Protein AF-E9NHB2-F1 (afdb_monomer_lite)

Secondary structure (DSSP, 8-state):
----PPP----------------------------PPP----PPPPP-SHHHHTPPPPPPTTGGGGGGS-----SSSPPPPPSSTTTTT--HHHHHHHHHTT--S--HHHHHHHHHHHTT---------

Organism: Bubalus bubalis (NCBI:txid89462)

Radius of gyration: 27.75 Å; chains: 1; bounding box: 55×57×71 Å

InterPro domains:
  IPR014014 RNA helicase, DEAD-box type, Q motif [PS51195] (83-111)
  IPR027417 P-loop containing nucleoside triphosphate hydrolase [G3DSA:3.40.50.300] (46-129)
  IPR027417 P-loop containing nucleoside triphosphate hydrolase [SSF52540] (65-129)

Sequence (129 aa):
SGRGGYKGLNEEVITGSGKNSWKSEAEGGESGDTQGPKVTYIPPPPPEDEDSIFAHYQTGINFDKYDTILVEVSGHDPPPAILTFEEANLCQTLNNNIAKAGYTKLTPVQKYSIPIIQGGRDLMACAQT

Structure (mmCIF, N/CA/C/O backbone):
data_AF-E9NHB2-F1
#
_entry.id   AF-E9NHB2-F1
#
loop_
_atom_site.group_PDB
_atom_site.id
_atom_site.type_symbol
_atom_site.label_atom_id
_atom_site.label_alt_id
_atom_site.label_comp_id
_atom_site.label_asym_id
_atom_site.label_entity_id
_atom_site.label_seq_id
_atom_site.pdbx_PDB_ins_code
_atom_site.Cartn_x
_atom_site.Cartn_y
_atom_site.Cartn_z
_atom_site.occupancy
_atom_site.B_iso_or_equiv
_atom_site.auth_seq_id
_atom_site.auth_comp_id
_atom_site.auth_asym_id
_atom_site.auth_atom_id
_atom_site.pdbx_PDB_model_num
ATOM 1 N N . SER A 1 1 ? -1.521 -39.602 30.575 1.00 40.28 1 SER A N 1
ATOM 2 C CA . SER A 1 1 ? -1.333 -39.348 29.131 1.00 40.28 1 SER A CA 1
ATOM 3 C C . SER A 1 1 ? -1.167 -37.848 28.963 1.00 40.28 1 SER A C 1
ATOM 5 O O . SER A 1 1 ? -2.128 -37.149 29.215 1.00 40.28 1 SER A O 1
ATOM 7 N N . GLY A 1 2 ? 0.028 -37.258 28.909 1.00 38.84 2 GLY A N 1
ATOM 8 C CA . GLY A 1 2 ? 1.064 -37.308 27.862 1.00 38.84 2 GLY A CA 1
ATOM 9 C C . GLY A 1 2 ? 1.304 -35.840 27.448 1.00 38.84 2 GLY A C 1
ATOM 10 O O . GLY A 1 2 ? 0.367 -35.221 26.973 1.00 38.84 2 GLY A O 1
ATOM 11 N N . ARG A 1 3 ? 2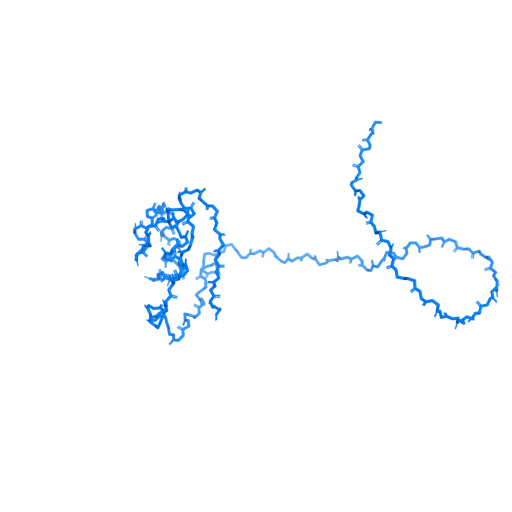.349 -35.171 27.972 1.00 42.66 3 ARG A N 1
ATOM 12 C CA . ARG A 1 3 ? 3.591 -34.737 27.271 1.00 42.66 3 ARG A CA 1
ATOM 13 C C . ARG A 1 3 ? 3.313 -33.948 25.972 1.00 42.66 3 ARG A C 1
ATOM 15 O O . ARG A 1 3 ? 2.627 -34.465 25.113 1.00 42.66 3 ARG A O 1
ATOM 22 N N . GLY A 1 4 ? 3.863 -32.767 25.711 1.00 39.41 4 GLY A N 1
ATOM 23 C CA . GLY A 1 4 ? 4.909 -32.004 26.380 1.00 39.41 4 GLY A CA 1
ATOM 24 C C . GLY A 1 4 ? 5.178 -30.703 25.610 1.00 39.41 4 GLY A C 1
ATOM 25 O O . GLY A 1 4 ? 4.895 -30.611 24.418 1.00 39.41 4 GLY A O 1
ATOM 26 N N . GLY A 1 5 ? 5.696 -29.703 26.325 1.00 49.59 5 GLY A N 1
ATOM 27 C CA . GLY A 1 5 ? 6.163 -28.438 25.769 1.00 49.59 5 GLY A CA 1
ATOM 28 C C . GLY A 1 5 ? 7.548 -28.563 25.133 1.00 49.59 5 GLY A C 1
ATOM 29 O O . GLY A 1 5 ? 8.382 -29.378 25.532 1.00 49.59 5 GLY A O 1
ATOM 30 N N . TYR A 1 6 ? 7.758 -27.733 24.125 1.00 46.56 6 TYR A N 1
ATOM 31 C CA . TYR A 1 6 ? 8.982 -27.558 23.354 1.00 46.56 6 TYR A CA 1
ATOM 32 C C . TYR A 1 6 ? 10.081 -26.927 24.228 1.00 46.56 6 TYR A C 1
ATOM 34 O O . TYR A 1 6 ? 9.908 -25.846 24.786 1.00 46.56 6 TYR A O 1
ATOM 42 N N . LYS A 1 7 ? 11.214 -27.634 24.345 1.00 48.97 7 LYS A N 1
ATOM 43 C CA . LYS A 1 7 ? 12.470 -27.168 24.949 1.00 48.97 7 LYS A CA 1
ATOM 44 C C . LYS A 1 7 ? 13.271 -26.370 23.917 1.00 48.97 7 LYS A C 1
ATOM 46 O O . LYS A 1 7 ? 13.674 -26.940 22.908 1.00 48.97 7 LYS A O 1
ATOM 51 N N . GLY A 1 8 ? 13.573 -25.110 24.218 1.00 39.69 8 GLY A N 1
ATOM 52 C CA . GLY A 1 8 ? 14.700 -24.388 23.629 1.00 39.69 8 GLY A CA 1
ATOM 53 C C . GLY A 1 8 ? 15.880 -24.458 24.591 1.00 39.69 8 GLY A C 1
ATOM 54 O O . GLY A 1 8 ? 15.865 -23.796 25.623 1.00 39.69 8 GLY A O 1
ATOM 55 N N . LEU A 1 9 ? 16.842 -25.327 24.283 1.00 40.50 9 LEU A N 1
ATOM 56 C CA . LEU A 1 9 ? 18.115 -25.459 24.983 1.00 40.50 9 LEU A CA 1
ATOM 57 C C . LEU A 1 9 ? 18.962 -24.201 24.759 1.00 40.50 9 LEU A C 1
ATOM 59 O O . LEU A 1 9 ? 19.286 -23.844 23.630 1.00 40.50 9 LEU A O 1
ATOM 63 N N . ASN A 1 10 ? 19.325 -23.563 25.860 1.00 43.34 10 ASN A N 1
ATOM 64 C CA . ASN A 1 10 ? 20.510 -22.736 25.997 1.00 43.34 10 ASN A CA 1
ATOM 65 C C . ASN A 1 10 ? 21.759 -23.619 25.825 1.00 43.34 10 ASN A C 1
ATOM 67 O O . ASN A 1 10 ? 22.128 -24.356 26.736 1.00 43.34 10 ASN A O 1
ATOM 71 N N . GLU A 1 11 ? 22.397 -23.565 24.657 1.00 39.38 11 GLU A N 1
ATOM 72 C CA . GLU A 1 11 ? 23.730 -24.138 24.459 1.00 39.38 11 GLU A CA 1
ATOM 73 C C . GLU A 1 11 ? 24.781 -23.090 24.856 1.00 39.38 11 GLU A C 1
ATOM 75 O O . GLU A 1 11 ? 24.907 -22.031 24.241 1.00 39.38 11 GLU A O 1
ATOM 80 N N . GLU A 1 12 ? 25.470 -23.362 25.963 1.00 40.56 12 GLU A N 1
ATOM 81 C CA . GLU A 1 12 ? 26.619 -22.608 26.461 1.00 40.56 12 GLU A CA 1
ATOM 82 C C . GLU A 1 12 ? 27.850 -22.866 25.589 1.00 40.56 12 GLU A C 1
ATOM 84 O O . GLU A 1 12 ? 28.105 -24.028 25.312 1.00 40.56 12 GLU A O 1
ATOM 89 N N . VAL A 1 13 ? 28.673 -21.847 25.296 1.00 33.44 13 VAL A N 1
ATOM 90 C CA . VAL A 1 13 ? 30.146 -21.904 25.459 1.00 33.44 13 VAL A CA 1
ATOM 91 C C . VAL A 1 13 ? 30.705 -20.471 25.496 1.00 33.44 13 VAL A C 1
ATOM 93 O O . VAL A 1 13 ? 30.882 -19.857 24.449 1.00 33.44 13 VAL A O 1
ATOM 96 N N . ILE A 1 14 ? 31.087 -19.958 26.672 1.00 33.88 14 ILE A N 1
ATOM 97 C CA . ILE A 1 14 ? 32.224 -19.022 26.782 1.00 33.88 14 ILE A CA 1
ATOM 98 C C . ILE A 1 14 ? 33.059 -19.428 27.998 1.00 33.88 14 ILE A C 1
ATOM 100 O O . ILE A 1 14 ? 32.690 -19.227 29.152 1.00 33.88 14 ILE A O 1
ATOM 104 N N . THR A 1 15 ? 34.208 -20.029 27.710 1.00 31.41 15 THR A N 1
ATOM 105 C CA . THR A 1 15 ? 35.280 -20.358 28.651 1.00 31.41 15 THR A CA 1
ATOM 106 C C . THR A 1 15 ? 36.067 -19.099 29.026 1.00 31.41 15 THR A C 1
ATOM 108 O O . THR A 1 15 ? 36.538 -18.405 28.126 1.00 31.41 15 THR A O 1
ATOM 111 N N . GLY A 1 16 ? 36.303 -18.830 30.316 1.00 30.53 16 GLY A N 1
ATOM 112 C CA . GLY A 1 16 ? 37.247 -17.772 30.705 1.00 30.53 16 GLY A CA 1
ATOM 113 C C . GLY A 1 16 ? 37.224 -17.320 32.167 1.00 30.53 16 GLY A C 1
ATOM 114 O O . GLY A 1 16 ? 36.719 -16.252 32.474 1.00 30.53 16 GLY A O 1
ATOM 115 N N . SER A 1 17 ? 37.805 -18.138 33.045 1.00 34.56 17 SER A N 1
ATOM 116 C CA . SER A 1 17 ? 38.506 -17.825 34.307 1.00 34.56 17 SER A CA 1
ATOM 117 C C . SER A 1 17 ? 38.433 -16.403 34.908 1.00 34.56 17 SER A C 1
ATOM 119 O O . SER A 1 17 ? 39.079 -15.480 34.421 1.00 34.56 17 SER A O 1
ATOM 121 N N . GLY A 1 18 ? 37.844 -16.284 36.105 1.00 32.00 18 GLY A N 1
ATOM 122 C CA . GLY A 1 18 ? 38.033 -15.141 37.011 1.00 32.00 18 GLY A CA 1
ATOM 123 C C . GLY A 1 18 ? 37.606 -15.473 38.445 1.00 32.00 18 GLY A C 1
ATOM 124 O O . GLY A 1 18 ? 36.424 -15.617 38.726 1.00 32.00 18 GLY A O 1
ATOM 125 N N . LYS A 1 19 ? 38.579 -15.652 39.347 1.00 40.22 19 LYS A N 1
ATOM 126 C CA . LYS A 1 19 ? 38.397 -15.974 40.775 1.00 40.22 19 LYS A CA 1
ATOM 127 C C . LYS A 1 19 ? 37.910 -14.763 41.583 1.00 40.22 19 LYS A C 1
ATOM 129 O O . LYS A 1 19 ? 38.444 -13.676 41.395 1.00 40.22 19 LYS A O 1
ATOM 134 N N . ASN A 1 20 ? 37.014 -15.002 42.547 1.00 30.81 20 ASN A N 1
ATOM 135 C CA . ASN A 1 20 ? 37.086 -14.631 43.980 1.00 30.81 20 ASN A CA 1
ATOM 136 C C . ASN A 1 20 ? 35.652 -14.612 44.543 1.00 30.81 20 ASN A C 1
ATOM 138 O O . ASN A 1 20 ? 34.795 -13.932 44.007 1.00 30.81 20 ASN A O 1
ATOM 142 N N . SER A 1 21 ? 35.281 -15.437 45.521 1.00 37.50 21 SER A N 1
ATOM 143 C CA . SER A 1 21 ? 35.701 -15.454 46.932 1.00 37.50 21 SER A CA 1
ATOM 144 C C . SER A 1 21 ? 34.455 -15.110 47.747 1.00 37.50 21 SER A C 1
ATOM 146 O O . SER A 1 21 ? 34.000 -13.976 47.693 1.00 37.50 21 SER A O 1
ATOM 148 N N . TRP A 1 22 ? 33.887 -16.109 48.424 1.00 28.44 22 TRP A N 1
ATOM 149 C CA . TRP A 1 22 ? 33.415 -16.123 49.821 1.00 28.44 22 TRP A CA 1
ATOM 150 C C . TRP A 1 22 ? 32.629 -17.425 50.018 1.00 28.44 22 TRP A C 1
ATOM 152 O O . TRP A 1 22 ? 31.819 -17.818 49.182 1.00 28.44 22 TRP A O 1
ATOM 162 N N . LYS A 1 23 ? 32.971 -18.160 51.075 1.00 34.25 23 LYS A N 1
ATOM 163 C CA . LYS A 1 23 ? 32.550 -19.541 51.323 1.00 34.25 23 LYS A CA 1
ATOM 164 C C . LYS A 1 23 ? 31.731 -19.597 52.617 1.00 34.25 23 LYS A C 1
ATOM 166 O O . LYS A 1 23 ? 32.213 -19.064 53.611 1.00 34.25 23 LYS A O 1
ATOM 171 N N . SER A 1 24 ? 30.636 -20.375 52.573 1.00 36.06 24 SER A N 1
ATOM 172 C CA . SER A 1 24 ? 29.981 -21.153 53.663 1.00 36.06 24 SER A CA 1
ATOM 173 C C . SER A 1 24 ? 29.375 -20.360 54.838 1.00 36.06 24 SER A C 1
ATOM 175 O O . SER A 1 24 ? 29.956 -19.381 55.273 1.00 36.06 24 SER A O 1
ATOM 177 N N . GLU A 1 25 ? 28.249 -20.698 55.470 1.00 32.44 25 GLU A N 1
ATOM 178 C CA . GLU A 1 25 ? 27.336 -21.858 55.514 1.00 32.44 25 GLU A CA 1
ATOM 179 C C . GLU A 1 25 ? 26.135 -21.429 56.395 1.00 32.44 25 GLU A C 1
ATOM 181 O O . GLU A 1 25 ? 26.361 -20.684 57.347 1.00 32.44 25 GLU A O 1
ATOM 186 N N . ALA A 1 26 ? 24.907 -21.894 56.120 1.00 33.84 26 ALA A N 1
ATOM 187 C CA . ALA A 1 26 ? 23.912 -22.354 57.114 1.00 33.84 26 ALA A CA 1
ATOM 188 C C . ALA A 1 26 ? 22.519 -22.515 56.476 1.00 33.84 26 ALA A C 1
ATOM 190 O O . ALA A 1 26 ? 22.044 -21.666 55.728 1.00 33.84 26 ALA A O 1
ATOM 191 N N . GLU A 1 27 ? 21.901 -23.649 56.779 1.00 38.12 27 GLU A N 1
ATOM 192 C CA . GLU A 1 27 ? 20.675 -24.193 56.206 1.00 38.12 27 GLU A CA 1
ATOM 193 C C . GLU A 1 27 ? 19.385 -23.510 56.693 1.00 38.12 27 GLU A C 1
ATOM 195 O O . GLU A 1 27 ? 19.301 -23.059 57.834 1.00 38.12 27 GLU A O 1
ATOM 200 N N . GLY A 1 28 ? 18.338 -23.586 55.860 1.00 35.69 28 GLY A N 1
ATOM 201 C CA . GLY A 1 28 ? 16.947 -23.644 56.321 1.00 35.69 28 GLY A CA 1
ATOM 202 C C . GLY A 1 28 ? 16.031 -22.522 55.829 1.00 35.69 28 GLY A C 1
ATOM 203 O O . GLY A 1 28 ? 16.142 -21.386 56.275 1.00 35.69 28 GLY A O 1
ATOM 204 N N . GLY A 1 29 ? 15.051 -22.877 54.990 1.00 34.69 29 GLY A N 1
ATOM 205 C CA . GLY A 1 29 ? 13.837 -22.077 54.796 1.00 34.69 29 GLY A CA 1
ATOM 206 C C . GLY A 1 29 ? 13.425 -21.898 53.340 1.00 34.69 29 GLY A C 1
ATOM 207 O O . GLY A 1 29 ? 13.910 -20.995 52.677 1.00 34.69 29 GLY A O 1
ATOM 208 N N . GLU A 1 30 ? 12.525 -22.778 52.896 1.00 39.16 30 GLU A N 1
ATOM 209 C CA . GLU A 1 30 ? 11.506 -22.596 51.851 1.00 39.16 30 GLU A CA 1
ATOM 210 C C . GLU A 1 30 ? 11.905 -21.840 50.573 1.00 39.16 30 GLU A C 1
ATOM 212 O O . GLU A 1 30 ? 12.078 -20.625 50.545 1.00 39.16 30 GLU A O 1
ATOM 217 N N . SER A 1 31 ? 11.940 -22.585 49.463 1.00 44.44 31 SER A N 1
ATOM 218 C CA . SER A 1 31 ? 11.989 -22.069 48.094 1.00 44.44 31 SER A CA 1
ATOM 219 C C . SER A 1 31 ? 10.782 -21.170 47.798 1.00 44.44 31 SER A C 1
ATOM 221 O O . SER A 1 31 ? 9.798 -21.592 47.193 1.00 44.44 31 SER A O 1
ATOM 223 N N . GLY A 1 32 ? 10.859 -19.915 48.229 1.00 46.34 32 GLY A N 1
ATOM 224 C CA . GLY A 1 32 ? 10.048 -18.832 47.708 1.00 46.34 32 GLY A CA 1
ATOM 225 C C . GLY A 1 32 ? 10.499 -18.572 46.282 1.00 46.34 32 GLY A C 1
ATOM 226 O O . GLY A 1 32 ? 11.485 -17.875 46.064 1.00 46.34 32 GLY A O 1
ATOM 227 N N . ASP A 1 33 ? 9.801 -19.188 45.331 1.00 54.16 33 ASP A N 1
ATOM 228 C CA . ASP A 1 33 ? 9.850 -18.860 43.910 1.00 54.16 33 ASP A CA 1
ATOM 229 C C . ASP A 1 33 ? 9.636 -17.340 43.800 1.00 54.16 33 ASP A C 1
ATOM 231 O O . ASP A 1 33 ? 8.513 -16.842 43.914 1.00 54.16 33 ASP A O 1
ATOM 235 N N . THR A 1 34 ? 10.722 -16.572 43.690 1.00 55.56 34 THR A N 1
ATOM 236 C CA . THR A 1 34 ? 10.696 -15.135 43.411 1.00 55.56 34 THR A CA 1
ATOM 237 C C . THR A 1 34 ? 10.251 -14.962 41.966 1.00 55.56 34 THR A C 1
ATOM 239 O O . THR A 1 34 ? 11.014 -14.575 41.083 1.00 55.56 34 THR A O 1
ATOM 242 N N . GLN A 1 35 ? 8.977 -15.264 41.714 1.00 63.38 35 GLN A N 1
ATOM 243 C CA . GLN A 1 35 ? 8.271 -14.777 40.547 1.00 63.38 35 GLN A CA 1
ATOM 244 C C . GLN A 1 35 ? 8.362 -13.260 40.606 1.00 63.38 35 GLN A C 1
ATOM 246 O O . GLN A 1 35 ? 7.779 -12.618 41.483 1.00 63.38 35 GLN A O 1
ATOM 251 N N . GLY A 1 36 ? 9.146 -12.699 39.683 1.00 67.06 36 GLY A N 1
ATOM 252 C CA . GLY A 1 36 ? 9.167 -11.267 39.427 1.00 67.06 36 GLY A CA 1
ATOM 253 C C . GLY A 1 36 ? 7.739 -10.722 39.292 1.00 67.06 36 GLY A C 1
ATOM 254 O O . GLY A 1 36 ? 6.801 -11.491 39.053 1.00 67.06 36 GLY A O 1
ATOM 255 N N . PRO A 1 37 ? 7.545 -9.407 39.484 1.00 77.56 37 PRO A N 1
ATOM 256 C CA . PRO A 1 37 ? 6.219 -8.805 39.544 1.00 77.56 37 PRO A CA 1
ATOM 257 C C . PRO A 1 37 ? 5.354 -9.288 38.378 1.00 77.56 37 PRO A C 1
ATOM 259 O O . PRO A 1 37 ? 5.752 -9.192 37.216 1.00 77.56 37 PRO A O 1
ATOM 262 N N . LYS A 1 38 ? 4.180 -9.846 38.704 1.00 78.50 38 LYS A N 1
ATOM 263 C CA . LYS A 1 38 ? 3.223 -10.307 37.697 1.00 78.50 38 LYS A CA 1
ATOM 264 C C . LYS A 1 38 ? 2.938 -9.145 36.751 1.00 78.50 38 LYS A C 1
ATOM 266 O O . LYS A 1 38 ? 2.639 -8.045 37.210 1.00 78.50 38 LYS A O 1
ATOM 271 N N . VAL A 1 39 ? 3.023 -9.388 35.446 1.00 81.94 39 VAL A N 1
ATOM 272 C CA . VAL A 1 39 ? 2.597 -8.413 34.438 1.00 81.94 39 VAL A CA 1
ATOM 273 C C . VAL A 1 39 ? 1.093 -8.196 34.629 1.00 81.94 39 VAL A C 1
ATOM 275 O O . VAL A 1 39 ? 0.293 -9.064 34.297 1.00 81.94 39 VAL A O 1
ATOM 278 N N . THR A 1 40 ? 0.714 -7.073 35.242 1.00 88.50 40 THR A N 1
ATOM 279 C CA . THR A 1 40 ? -0.683 -6.728 35.571 1.00 88.50 40 THR A CA 1
ATOM 280 C C . THR A 1 40 ? -1.333 -5.806 34.547 1.00 88.50 40 THR A C 1
ATOM 282 O O . THR A 1 40 ? -2.512 -5.485 34.675 1.00 88.50 40 THR A O 1
ATOM 285 N N . TYR A 1 41 ? -0.581 -5.352 33.544 1.00 91.38 41 TYR A N 1
ATOM 286 C CA . TYR A 1 41 ? -1.102 -4.419 32.560 1.00 91.38 41 TYR A CA 1
ATOM 287 C C . TYR A 1 41 ? -2.063 -5.116 31.592 1.00 91.38 41 TYR A C 1
ATOM 289 O O . TYR A 1 41 ? -1.671 -6.022 30.858 1.00 91.38 41 TYR A O 1
ATOM 297 N N . ILE A 1 42 ? -3.308 -4.642 31.579 1.00 91.75 42 ILE A N 1
ATOM 298 C CA . ILE A 1 42 ? -4.306 -4.947 30.557 1.00 91.75 42 ILE A CA 1
ATOM 299 C C . ILE A 1 42 ? -4.547 -3.635 29.800 1.00 91.75 42 ILE A C 1
ATOM 301 O O . ILE A 1 42 ? -5.024 -2.679 30.419 1.00 91.75 42 ILE A O 1
ATOM 305 N N . PRO A 1 43 ? -4.192 -3.540 28.507 1.00 93.06 43 PRO A N 1
ATOM 306 C CA . PRO A 1 43 ? -4.445 -2.333 27.734 1.00 93.06 43 PRO A CA 1
ATOM 307 C C . PRO A 1 43 ? -5.951 -2.071 27.607 1.00 93.06 43 PRO A C 1
ATOM 309 O O . PRO A 1 43 ? -6.739 -3.022 27.584 1.00 93.06 43 PRO A O 1
ATOM 312 N N . PRO A 1 44 ? -6.363 -0.796 27.506 1.00 93.00 44 PRO A N 1
ATOM 313 C CA . PRO A 1 44 ? -7.748 -0.473 27.207 1.00 93.00 44 PRO A CA 1
ATOM 314 C C . PRO A 1 44 ? -8.143 -1.054 25.840 1.00 93.00 44 PRO A C 1
ATOM 316 O O . PRO A 1 44 ? -7.284 -1.189 24.959 1.00 93.00 44 PRO A O 1
ATOM 319 N N . PRO A 1 45 ? -9.427 -1.395 25.643 1.00 93.56 45 PRO A N 1
ATOM 320 C CA . PRO A 1 45 ? -9.913 -1.788 24.331 1.00 93.56 45 PRO A CA 1
ATOM 321 C C . PRO A 1 45 ? -9.707 -0.639 23.328 1.00 93.56 45 PRO A C 1
ATOM 323 O O . PRO A 1 45 ? -9.769 0.532 23.718 1.00 93.56 45 PRO A O 1
ATOM 326 N N . PRO A 1 46 ? -9.443 -0.952 22.048 1.00 91.81 46 PRO A N 1
ATOM 327 C CA . PRO A 1 46 ? -9.362 0.068 21.014 1.00 91.81 46 PRO A CA 1
ATOM 328 C C . PRO A 1 46 ? -10.719 0.778 20.844 1.00 91.81 46 PRO A C 1
ATOM 330 O O . PRO A 1 46 ? -11.754 0.190 21.166 1.00 91.81 46 PRO A O 1
ATOM 333 N N . PRO A 1 47 ? -10.733 2.020 20.332 1.00 92.62 47 PRO A N 1
ATOM 334 C CA . PRO A 1 47 ? -11.971 2.715 19.987 1.00 92.62 47 PRO A CA 1
ATOM 335 C C . PRO A 1 47 ? -12.794 1.936 18.952 1.00 92.62 47 PRO A C 1
ATOM 337 O O . PRO A 1 47 ? -12.232 1.281 18.074 1.00 92.62 47 PRO A O 1
ATOM 340 N N . GLU A 1 48 ? -14.120 2.040 19.040 1.00 93.12 48 GLU A N 1
ATOM 341 C CA . GLU A 1 48 ? -15.058 1.415 18.092 1.00 93.12 48 GLU A CA 1
ATOM 342 C C . GLU A 1 48 ? -15.725 2.438 17.156 1.00 93.12 48 GLU A C 1
ATOM 344 O O . GLU A 1 48 ? -16.359 2.053 16.173 1.00 93.12 48 GLU A O 1
ATOM 349 N N . ASP A 1 49 ? -15.603 3.737 17.444 1.00 94.06 49 ASP A N 1
ATOM 350 C CA . ASP A 1 49 ? -16.197 4.800 16.640 1.00 94.06 49 ASP A CA 1
ATOM 351 C C . ASP A 1 49 ? -15.380 5.095 15.372 1.00 94.06 49 ASP A C 1
ATOM 353 O O . ASP A 1 49 ? -14.149 5.147 15.382 1.00 94.06 49 ASP A O 1
ATOM 357 N N . GLU A 1 50 ? -16.088 5.295 14.258 1.00 91.06 50 GLU A N 1
ATOM 358 C CA . GLU A 1 50 ? -15.480 5.461 12.934 1.00 91.06 50 GLU A CA 1
ATOM 359 C C . GLU A 1 50 ? -14.555 6.687 12.868 1.00 91.06 50 GLU A C 1
ATOM 361 O O . GLU A 1 50 ? -13.480 6.611 12.273 1.00 91.06 50 GLU A O 1
ATOM 366 N N . ASP A 1 51 ? -14.931 7.787 13.524 1.00 89.56 51 ASP A N 1
ATOM 367 C CA . ASP A 1 51 ? -14.154 9.029 13.530 1.00 89.56 51 ASP A CA 1
ATOM 368 C C . ASP A 1 51 ? -12.784 8.843 14.195 1.00 89.56 51 ASP A C 1
ATOM 370 O O . ASP A 1 51 ? -11.779 9.347 13.688 1.00 89.56 51 ASP A O 1
ATOM 374 N N . SER A 1 52 ? -12.714 8.079 15.290 1.00 90.44 52 SER A N 1
ATOM 375 C CA . SER A 1 52 ? -11.442 7.732 15.933 1.00 90.44 52 SER A CA 1
ATOM 376 C C . SER A 1 52 ? -10.632 6.728 15.116 1.00 90.44 52 SER A C 1
ATOM 378 O O . SER A 1 52 ? -9.405 6.827 15.079 1.00 90.44 52 SER A O 1
ATOM 380 N N . ILE A 1 53 ? -11.289 5.777 14.441 1.00 91.56 53 ILE A N 1
ATOM 381 C CA . ILE A 1 53 ? -10.618 4.770 13.600 1.00 91.56 53 ILE A CA 1
ATOM 382 C C . ILE A 1 53 ? -9.967 5.416 12.365 1.00 91.56 53 ILE A C 1
ATOM 384 O O . ILE A 1 53 ? -8.848 5.051 12.002 1.00 91.56 53 ILE A O 1
ATOM 388 N N . PHE A 1 54 ? -10.644 6.379 11.730 1.00 91.12 54 PHE A N 1
ATOM 389 C CA . PHE A 1 54 ? -10.166 7.092 10.536 1.00 91.12 54 PHE A CA 1
ATOM 390 C C . PHE A 1 54 ? -9.611 8.493 10.838 1.00 91.12 54 PHE A C 1
ATOM 392 O O . PHE A 1 54 ? -9.461 9.317 9.925 1.00 91.12 54 PHE A O 1
ATOM 399 N N . ALA A 1 55 ? -9.282 8.771 12.104 1.00 86.06 55 ALA A N 1
ATOM 400 C CA . ALA A 1 55 ? -8.667 10.024 12.515 1.00 86.06 55 ALA A CA 1
ATOM 401 C C . ALA A 1 55 ? -7.437 10.316 11.637 1.00 86.06 55 ALA A C 1
ATOM 403 O O . ALA A 1 55 ? -6.480 9.542 11.579 1.00 86.06 55 ALA A O 1
ATOM 404 N N . HIS A 1 56 ? -7.487 11.428 10.900 1.00 69.50 56 HIS A N 1
ATOM 405 C CA . HIS A 1 56 ? -6.484 11.748 9.891 1.00 69.50 56 HIS A CA 1
ATOM 406 C C . HIS A 1 56 ? -5.144 12.113 10.531 1.00 69.50 56 HIS A C 1
ATOM 408 O O . HIS A 1 56 ? -5.023 13.100 11.259 1.00 69.50 56 HIS A O 1
ATOM 414 N N . TYR A 1 57 ? -4.106 11.367 10.169 1.00 66.69 57 TYR A N 1
ATOM 415 C CA . TYR A 1 57 ? -2.726 11.768 10.406 1.00 66.69 57 TYR A CA 1
ATOM 416 C C . TYR A 1 57 ? -2.272 12.687 9.270 1.00 66.69 57 TYR A C 1
ATOM 418 O O . TYR A 1 57 ? -2.556 12.427 8.101 1.00 66.69 57 TYR A O 1
ATOM 426 N N . GLN A 1 58 ? -1.586 13.784 9.607 1.00 62.94 58 GLN A N 1
ATOM 427 C CA . GLN A 1 58 ? -1.115 14.749 8.613 1.00 62.94 58 GLN A CA 1
ATOM 428 C C . GLN A 1 58 ? -0.258 14.054 7.551 1.00 62.94 58 GLN A C 1
ATOM 430 O O . GLN A 1 58 ? 0.776 13.458 7.855 1.00 62.94 58 GLN A O 1
ATOM 435 N N . THR A 1 59 ? -0.666 14.171 6.289 1.00 64.44 59 THR A N 1
ATOM 436 C CA . THR A 1 59 ? 0.164 13.779 5.152 1.00 64.44 59 THR A CA 1
ATOM 437 C C . THR A 1 59 ? 1.437 14.626 5.156 1.00 64.44 59 THR A C 1
ATOM 439 O O . THR A 1 59 ? 1.365 15.855 5.203 1.00 64.44 59 THR A O 1
ATOM 442 N N . GLY A 1 60 ? 2.603 13.978 5.118 1.00 62.97 60 GLY A N 1
ATOM 443 C CA . GLY A 1 60 ? 3.905 14.640 5.080 1.00 62.97 60 GLY A CA 1
ATOM 444 C C . GLY A 1 60 ? 4.048 15.673 3.951 1.00 62.97 60 GLY A C 1
ATOM 445 O O . GLY A 1 60 ? 3.402 15.612 2.910 1.00 62.97 60 GLY A O 1
ATOM 446 N N . ILE A 1 61 ? 4.955 16.624 4.159 1.00 61.44 61 ILE A N 1
ATOM 447 C CA . ILE A 1 61 ? 5.101 17.893 3.421 1.00 61.44 61 ILE A CA 1
ATOM 448 C C . ILE A 1 61 ? 5.587 17.749 1.954 1.00 61.44 61 ILE A C 1
ATOM 450 O O . ILE A 1 61 ? 5.949 18.752 1.341 1.00 61.44 61 ILE A O 1
ATOM 454 N N . ASN A 1 62 ? 5.688 16.534 1.387 1.00 65.81 62 ASN A N 1
ATOM 455 C CA . ASN A 1 62 ? 6.268 16.321 0.046 1.00 65.81 62 ASN A CA 1
ATOM 456 C C . ASN A 1 62 ? 5.881 15.006 -0.671 1.00 65.81 62 ASN A C 1
ATOM 458 O O . ASN A 1 62 ? 6.738 14.332 -1.242 1.00 65.81 62 ASN A O 1
ATOM 462 N N . PHE A 1 63 ? 4.596 14.649 -0.712 1.00 69.81 63 PHE A N 1
ATOM 463 C CA . PHE A 1 63 ? 4.143 13.458 -1.454 1.00 69.81 63 PHE A CA 1
ATOM 464 C C . PHE A 1 63 ? 4.450 13.497 -2.962 1.00 69.81 63 PHE A C 1
ATOM 466 O O . PHE A 1 63 ? 4.703 12.457 -3.568 1.00 69.81 63 PHE A O 1
ATOM 473 N N . ASP A 1 64 ? 4.491 14.680 -3.575 1.00 69.56 64 ASP A N 1
ATOM 474 C CA . ASP A 1 64 ? 4.775 14.812 -5.010 1.00 69.56 64 ASP A CA 1
ATOM 475 C C . ASP A 1 64 ? 6.227 14.495 -5.369 1.00 69.56 64 ASP A C 1
ATOM 477 O O . ASP A 1 64 ? 6.516 14.060 -6.482 1.00 69.56 64 ASP A O 1
ATOM 481 N N . LYS A 1 65 ? 7.151 14.622 -4.411 1.00 69.88 65 LYS A N 1
ATOM 482 C CA . LYS A 1 65 ? 8.555 14.260 -4.640 1.00 69.88 65 LYS A CA 1
ATOM 483 C C . LYS A 1 65 ? 8.757 12.755 -4.751 1.00 69.88 65 LYS A C 1
ATOM 485 O O . LYS A 1 65 ? 9.756 12.333 -5.331 1.00 69.88 65 LYS A O 1
ATOM 490 N N . TYR A 1 66 ? 7.817 11.944 -4.265 1.00 69.94 66 TYR A N 1
ATOM 491 C CA . TYR A 1 66 ? 7.934 10.493 -4.347 1.00 69.94 66 TYR A CA 1
ATOM 492 C C . TYR A 1 66 ? 7.874 9.965 -5.784 1.00 69.94 66 TYR A C 1
ATOM 494 O O . TYR A 1 66 ? 8.462 8.924 -6.058 1.00 69.94 66 TYR A O 1
ATOM 502 N N . ASP A 1 67 ? 7.266 10.698 -6.723 1.00 70.44 67 ASP A N 1
ATOM 503 C CA . ASP A 1 67 ? 7.244 10.293 -8.136 1.00 70.44 67 ASP A CA 1
ATOM 504 C C . ASP A 1 67 ? 8.625 10.363 -8.810 1.00 70.44 67 ASP A C 1
ATOM 506 O O . ASP A 1 67 ? 8.828 9.753 -9.855 1.00 70.44 67 ASP A O 1
ATOM 510 N N . THR A 1 68 ? 9.583 11.083 -8.214 1.00 72.62 68 THR A N 1
ATOM 511 C CA . THR A 1 68 ? 10.966 11.173 -8.719 1.00 72.62 68 THR A CA 1
ATOM 512 C C . THR A 1 68 ? 11.898 10.098 -8.165 1.00 72.62 68 THR A C 1
ATOM 514 O O . THR A 1 68 ? 13.055 10.017 -8.578 1.00 72.62 68 THR A O 1
ATOM 517 N N . ILE A 1 69 ? 11.421 9.270 -7.231 1.00 78.94 69 ILE A N 1
ATOM 518 C CA . ILE A 1 69 ? 12.229 8.210 -6.632 1.00 78.94 69 ILE A CA 1
ATOM 519 C C . ILE A 1 69 ? 12.333 7.053 -7.623 1.00 78.94 69 ILE A C 1
ATOM 521 O O . ILE A 1 69 ? 11.326 6.499 -8.062 1.00 78.94 69 ILE A O 1
ATOM 525 N N . LEU A 1 70 ? 13.567 6.670 -7.953 1.00 82.44 70 LEU A N 1
ATOM 526 C CA . LEU A 1 70 ? 13.832 5.486 -8.760 1.00 82.44 70 LEU A CA 1
ATOM 527 C C . LEU A 1 70 ? 13.478 4.229 -7.961 1.00 82.44 70 LEU A C 1
ATOM 529 O O . LEU A 1 70 ? 13.925 4.063 -6.827 1.00 82.44 70 LEU A O 1
ATOM 533 N N . VAL A 1 71 ? 12.695 3.342 -8.573 1.00 88.94 71 VAL A N 1
ATOM 534 C CA . VAL A 1 71 ? 12.338 2.040 -8.004 1.00 88.94 71 VAL A CA 1
ATOM 535 C C . VAL A 1 71 ? 13.018 0.945 -8.811 1.00 88.94 71 VAL A C 1
ATOM 537 O O . VAL A 1 71 ? 12.885 0.890 -10.033 1.00 88.94 71 VAL A O 1
ATOM 540 N N . GLU A 1 72 ? 13.733 0.066 -8.118 1.00 91.56 72 GLU A N 1
ATOM 541 C CA . GLU A 1 72 ? 14.313 -1.144 -8.6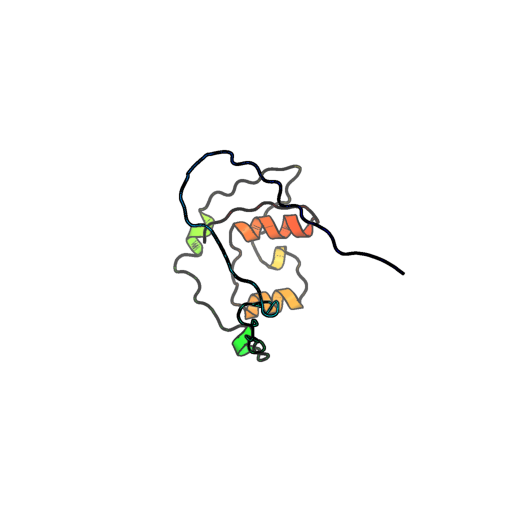88 1.00 91.56 72 GLU A CA 1
ATOM 542 C C . GLU A 1 72 ? 13.445 -2.346 -8.312 1.00 91.56 72 GLU A C 1
ATOM 544 O O . GLU A 1 72 ? 13.068 -2.514 -7.151 1.00 91.56 72 GLU A O 1
ATOM 549 N N . VAL A 1 73 ? 13.135 -3.191 -9.294 1.00 91.94 73 VAL A N 1
ATOM 550 C CA . VAL A 1 73 ? 12.394 -4.436 -9.083 1.00 91.94 73 VAL A CA 1
ATOM 551 C C . VAL A 1 73 ? 13.199 -5.578 -9.673 1.00 91.94 73 VAL A C 1
ATOM 553 O O . VAL A 1 73 ? 13.527 -5.571 -10.857 1.00 91.94 73 VAL A O 1
ATOM 556 N N . SER A 1 74 ? 13.495 -6.571 -8.841 1.00 93.06 74 SER A N 1
ATOM 557 C CA . SER A 1 74 ? 14.165 -7.805 -9.240 1.00 93.06 74 SER A CA 1
ATOM 558 C C . SER A 1 74 ? 13.266 -9.017 -8.975 1.00 93.06 74 SER A C 1
ATOM 560 O O . SER A 1 74 ? 12.315 -8.956 -8.193 1.00 93.06 74 SER A O 1
ATOM 562 N N . GLY A 1 75 ? 13.544 -10.125 -9.664 1.00 92.44 75 GLY A N 1
ATOM 563 C CA . GLY A 1 75 ? 12.767 -11.363 -9.581 1.00 92.44 75 GLY A CA 1
ATOM 564 C C . GLY A 1 75 ? 12.302 -11.862 -10.948 1.00 92.44 75 GLY A C 1
ATOM 565 O O . GLY A 1 75 ? 12.532 -11.224 -11.974 1.00 92.44 75 GLY A O 1
ATOM 566 N N . HIS A 1 76 ? 11.669 -13.034 -10.962 1.00 91.75 76 HIS A N 1
ATOM 567 C CA . HIS A 1 76 ? 11.106 -13.605 -12.182 1.00 91.75 76 HIS A CA 1
ATOM 568 C C . HIS A 1 76 ? 9.749 -12.968 -12.489 1.00 91.75 76 HIS A C 1
ATOM 570 O O . HIS A 1 76 ? 8.879 -12.961 -11.619 1.00 91.75 76 HIS A O 1
ATOM 576 N N . ASP A 1 77 ? 9.611 -12.447 -13.710 1.00 91.81 77 ASP A N 1
ATOM 577 C CA . ASP A 1 77 ? 8.374 -11.899 -14.283 1.00 91.81 77 ASP A CA 1
ATOM 578 C C . ASP A 1 77 ? 7.563 -11.013 -13.309 1.00 91.81 77 ASP A C 1
ATOM 580 O O . ASP A 1 77 ? 6.467 -11.379 -12.870 1.00 91.81 77 ASP A O 1
ATOM 584 N N . PRO A 1 78 ? 8.116 -9.865 -12.864 1.00 91.31 78 PRO A N 1
ATOM 585 C CA . PRO A 1 78 ? 7.390 -8.981 -11.969 1.00 91.31 78 PRO A CA 1
ATOM 586 C C . PRO A 1 78 ? 6.188 -8.330 -12.675 1.00 91.31 78 PRO A C 1
ATOM 588 O O . PRO A 1 78 ? 6.367 -7.744 -13.744 1.00 91.31 78 PRO A O 1
ATOM 591 N N . PRO A 1 79 ? 4.982 -8.361 -12.067 1.00 93.94 79 PRO A N 1
ATOM 592 C CA . PRO A 1 79 ? 3.840 -7.602 -12.554 1.00 93.94 79 PRO A CA 1
ATOM 593 C C . PRO A 1 79 ? 4.165 -6.112 -12.729 1.00 93.94 79 PRO A C 1
ATOM 595 O O . PRO A 1 79 ? 4.964 -5.564 -11.959 1.00 93.94 79 PRO A O 1
ATOM 598 N N . PRO A 1 80 ? 3.533 -5.435 -13.704 1.00 94.06 80 PRO A N 1
ATOM 599 C CA . PRO A 1 80 ? 3.701 -4.000 -13.883 1.00 94.06 80 PRO A CA 1
ATOM 600 C C . PRO A 1 80 ? 3.163 -3.229 -12.672 1.00 94.06 80 PRO A C 1
ATOM 602 O O . PRO A 1 80 ? 2.215 -3.655 -12.013 1.00 94.06 80 PRO A O 1
ATOM 605 N N . ALA A 1 81 ? 3.769 -2.075 -12.395 1.00 94.44 81 ALA A N 1
ATOM 606 C CA . ALA A 1 81 ? 3.285 -1.168 -11.363 1.00 94.44 81 ALA A CA 1
ATOM 607 C C . ALA A 1 81 ? 1.931 -0.565 -11.741 1.00 94.44 81 ALA A C 1
ATOM 609 O O . ALA A 1 81 ? 1.696 -0.243 -12.906 1.00 94.44 81 ALA A O 1
ATOM 610 N N . ILE A 1 82 ? 1.099 -0.339 -10.729 1.00 95.31 82 ILE A N 1
ATOM 611 C CA . ILE A 1 82 ? -0.146 0.421 -10.855 1.00 95.31 82 ILE A CA 1
ATOM 612 C C . ILE A 1 82 ? 0.085 1.901 -10.540 1.00 95.31 82 ILE A C 1
ATOM 614 O O . ILE A 1 82 ? 0.978 2.261 -9.764 1.00 95.31 82 ILE A O 1
ATOM 618 N N . LEU A 1 83 ? -0.730 2.770 -11.125 1.00 91.50 83 LEU A N 1
ATOM 619 C CA . LEU A 1 83 ? -0.645 4.222 -10.962 1.00 91.50 83 LEU A CA 1
ATOM 620 C C . LEU A 1 83 ? -1.776 4.786 -10.100 1.00 91.50 83 LEU A C 1
ATOM 622 O O . LEU A 1 83 ? -1.562 5.792 -9.416 1.00 91.50 83 LEU A O 1
ATOM 626 N N . THR A 1 84 ? -2.940 4.132 -10.082 1.00 92.75 84 THR A N 1
ATOM 627 C CA . THR A 1 84 ? -4.104 4.539 -9.278 1.00 92.75 84 THR A CA 1
ATOM 628 C C . THR A 1 84 ? -4.633 3.393 -8.419 1.00 92.75 84 THR A C 1
ATOM 630 O O . THR A 1 84 ? -4.371 2.219 -8.675 1.00 92.75 84 THR A O 1
ATOM 633 N N . PHE A 1 85 ? -5.398 3.725 -7.375 1.00 93.25 85 PHE A N 1
ATOM 634 C CA . PHE A 1 85 ? -6.078 2.712 -6.562 1.00 93.25 85 PHE A CA 1
ATOM 635 C C . PHE A 1 85 ? -7.161 1.955 -7.348 1.00 93.25 85 PHE A C 1
ATOM 637 O O . PHE A 1 85 ? -7.470 0.822 -6.992 1.00 93.25 85 PHE A O 1
ATOM 644 N N . GLU A 1 86 ? -7.715 2.528 -8.424 1.00 92.25 86 GLU A N 1
ATOM 645 C CA . GLU A 1 86 ? -8.709 1.829 -9.252 1.00 92.25 86 GLU A CA 1
ATOM 646 C C . GLU A 1 86 ? -8.082 0.667 -10.028 1.00 92.25 86 GLU A C 1
ATOM 648 O O . GLU A 1 86 ? -8.685 -0.400 -10.137 1.00 92.25 86 GLU A O 1
ATOM 653 N N . GLU A 1 87 ? -6.845 0.837 -10.504 1.00 93.75 87 GLU A N 1
ATOM 654 C CA . GLU A 1 87 ? -6.091 -0.213 -11.202 1.00 93.75 87 GLU A CA 1
ATOM 655 C C . GLU A 1 87 ? -5.791 -1.421 -10.303 1.00 93.75 87 GLU A C 1
ATOM 657 O O . GLU A 1 87 ? -5.629 -2.534 -10.800 1.00 93.75 87 GLU A O 1
ATOM 662 N N . ALA A 1 88 ? -5.778 -1.232 -8.978 1.00 92.88 88 ALA A N 1
ATOM 663 C CA . ALA A 1 88 ? -5.620 -2.324 -8.025 1.00 92.88 88 ALA A CA 1
ATOM 664 C C . ALA A 1 88 ? -6.822 -3.284 -8.004 1.00 92.88 88 ALA A C 1
ATOM 666 O O . ALA A 1 88 ? -6.721 -4.351 -7.408 1.00 92.88 88 ALA A O 1
ATOM 667 N N . ASN A 1 89 ? -7.972 -2.929 -8.595 1.00 93.25 89 ASN A N 1
ATOM 668 C CA . ASN A 1 89 ? -9.169 -3.779 -8.648 1.00 93.25 89 ASN A CA 1
ATOM 669 C C . ASN A 1 89 ? -9.552 -4.390 -7.278 1.00 93.25 89 ASN A C 1
ATOM 671 O O . ASN A 1 89 ? -9.892 -5.570 -7.154 1.00 93.25 89 ASN A O 1
ATOM 675 N N . LEU A 1 90 ? -9.428 -3.587 -6.218 1.00 94.50 90 LEU A N 1
ATOM 676 C CA . LEU A 1 90 ? -9.765 -3.987 -4.855 1.00 94.50 90 LEU A CA 1
ATOM 677 C C . LEU A 1 90 ? -11.287 -4.009 -4.673 1.00 94.50 90 LEU A C 1
ATOM 679 O O . LEU A 1 90 ? -12.032 -3.344 -5.394 1.00 94.50 90 LEU A O 1
ATOM 683 N N . CYS A 1 91 ? -11.769 -4.761 -3.682 1.00 95.88 91 CYS A N 1
ATOM 684 C CA . CYS A 1 91 ? -13.199 -4.807 -3.399 1.00 95.88 91 CYS A CA 1
ATOM 685 C C . CYS A 1 91 ? -13.726 -3.439 -2.932 1.00 95.88 91 CYS A C 1
ATOM 687 O O . CYS A 1 91 ? -13.002 -2.638 -2.336 1.00 95.88 91 CYS A O 1
ATOM 689 N N . GLN A 1 92 ? -15.022 -3.191 -3.152 1.00 96.12 92 GLN A N 1
ATOM 690 C CA . GLN A 1 92 ? -15.643 -1.894 -2.863 1.00 96.12 92 GLN A CA 1
ATOM 691 C C . GLN A 1 92 ? -15.439 -1.438 -1.412 1.00 96.12 92 GLN A C 1
ATOM 693 O O . GLN A 1 92 ? -15.173 -0.265 -1.167 1.00 96.12 92 GLN A O 1
ATOM 698 N N . THR A 1 93 ? -15.523 -2.359 -0.450 1.00 97.00 93 THR A N 1
ATOM 699 C CA . THR A 1 93 ? -15.296 -2.054 0.969 1.00 97.00 93 THR A CA 1
ATOM 700 C C . THR A 1 93 ? -13.897 -1.494 1.210 1.00 97.00 93 THR A C 1
ATOM 702 O O . THR A 1 93 ? -13.742 -0.527 1.951 1.00 97.00 93 THR A O 1
ATOM 705 N N . LEU A 1 94 ? -12.878 -2.063 0.562 1.00 95.62 94 LEU A N 1
ATOM 706 C CA . LEU A 1 94 ? -11.502 -1.616 0.735 1.00 95.62 94 LEU A CA 1
ATOM 707 C C . LEU A 1 94 ? -11.275 -0.256 0.066 1.00 95.62 94 LEU A C 1
ATOM 709 O O . LEU A 1 94 ? -10.678 0.621 0.682 1.00 95.62 94 LEU A O 1
ATOM 713 N N . ASN A 1 95 ? -11.835 -0.041 -1.128 1.00 94.94 95 ASN A N 1
ATOM 714 C CA . ASN A 1 95 ? -11.789 1.262 -1.803 1.00 94.94 95 ASN A CA 1
ATOM 715 C C . ASN A 1 95 ? -12.449 2.365 -0.963 1.00 94.94 95 ASN A C 1
ATOM 717 O O . ASN A 1 95 ? -11.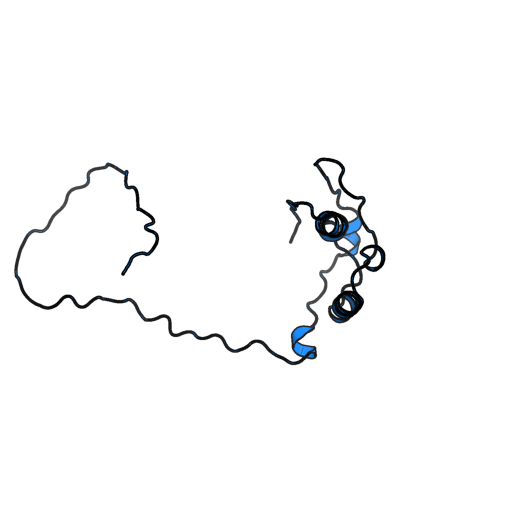895 3.455 -0.823 1.00 94.94 95 ASN A O 1
ATOM 721 N N . ASN A 1 96 ? -13.592 2.069 -0.338 1.00 94.81 96 ASN A N 1
ATOM 722 C CA . ASN A 1 96 ? -14.258 3.006 0.565 1.00 94.81 96 ASN A CA 1
ATOM 723 C C . ASN A 1 96 ? -13.370 3.348 1.772 1.00 94.81 96 ASN A C 1
ATOM 725 O O . ASN A 1 96 ? -13.287 4.509 2.159 1.00 94.81 96 ASN A O 1
ATOM 729 N N . ASN A 1 97 ? -12.679 2.360 2.345 1.00 94.81 97 ASN A N 1
ATOM 730 C CA . ASN A 1 97 ? -11.794 2.577 3.490 1.00 94.81 97 ASN A CA 1
ATOM 731 C C . ASN A 1 97 ? -10.528 3.363 3.117 1.00 94.81 97 ASN A C 1
ATOM 733 O O . ASN A 1 97 ? -10.097 4.203 3.898 1.00 94.81 97 ASN A O 1
ATOM 737 N N . ILE A 1 98 ? -9.961 3.141 1.926 1.00 93.31 98 ILE A N 1
ATOM 738 C CA . ILE A 1 98 ? -8.836 3.932 1.392 1.00 93.31 98 ILE A CA 1
ATOM 739 C C . ILE A 1 98 ? -9.234 5.411 1.299 1.00 93.31 98 ILE A C 1
ATOM 741 O O . ILE A 1 98 ? -8.495 6.280 1.762 1.00 93.31 98 ILE A O 1
ATOM 745 N N . ALA A 1 99 ? -10.432 5.689 0.774 1.00 91.56 99 ALA A N 1
ATOM 746 C CA . ALA A 1 99 ? -10.961 7.047 0.689 1.00 91.56 99 ALA A CA 1
ATOM 747 C C . ALA A 1 99 ? -11.222 7.661 2.076 1.00 91.56 99 ALA A C 1
ATOM 749 O O . ALA A 1 99 ? -10.817 8.796 2.323 1.00 91.56 99 ALA A O 1
ATOM 750 N N . LYS A 1 100 ? -11.838 6.910 3.002 1.00 92.00 100 LYS A N 1
ATOM 751 C CA . LYS A 1 100 ? -12.065 7.353 4.392 1.00 92.00 100 LYS A CA 1
ATOM 752 C C . LYS A 1 100 ? -10.763 7.639 5.142 1.00 92.00 100 LYS A C 1
ATOM 754 O O . LYS A 1 100 ? -10.721 8.559 5.947 1.00 92.00 100 LYS A O 1
ATOM 759 N N . ALA A 1 101 ? -9.698 6.894 4.848 1.00 90.75 101 ALA A N 1
ATOM 760 C CA . ALA A 1 101 ? -8.366 7.116 5.409 1.00 90.75 101 ALA A CA 1
ATOM 761 C C . ALA A 1 101 ? -7.627 8.324 4.796 1.00 90.75 101 ALA A C 1
ATOM 763 O O . ALA A 1 101 ? -6.522 8.643 5.233 1.00 90.75 101 ALA A O 1
ATOM 764 N N . GLY A 1 102 ? -8.201 8.986 3.784 1.00 89.06 102 GLY A N 1
ATOM 765 C CA . GLY A 1 102 ? -7.604 10.157 3.140 1.00 89.06 102 GLY A CA 1
ATOM 766 C C . GLY A 1 102 ? -6.505 9.833 2.128 1.00 89.06 102 GLY A C 1
ATOM 767 O O . GLY A 1 102 ? -5.752 10.724 1.728 1.00 89.06 102 GLY A O 1
ATOM 768 N N . TYR A 1 103 ? -6.381 8.575 1.695 1.00 89.12 103 TYR A N 1
ATOM 769 C CA . TYR A 1 103 ? -5.367 8.180 0.722 1.00 89.12 103 TYR A CA 1
ATOM 770 C C . TYR A 1 103 ? -5.823 8.501 -0.698 1.00 89.12 103 TYR A C 1
ATOM 772 O O . TYR A 1 103 ? -6.706 7.858 -1.258 1.00 89.12 103 TYR A O 1
ATOM 780 N N . THR A 1 104 ? -5.176 9.494 -1.298 1.00 88.12 104 THR A N 1
ATOM 781 C CA . THR A 1 104 ? -5.481 9.961 -2.657 1.00 88.12 104 THR A CA 1
ATOM 782 C C . THR A 1 104 ? -4.479 9.471 -3.697 1.00 88.12 104 THR A C 1
ATOM 784 O O . THR A 1 104 ? -4.790 9.443 -4.885 1.00 88.12 104 THR A O 1
ATOM 787 N N . LYS A 1 105 ? -3.275 9.073 -3.268 1.00 87.88 105 LYS A N 1
ATOM 788 C CA . LYS A 1 105 ? -2.170 8.687 -4.149 1.00 87.88 105 LYS A CA 1
ATOM 789 C C . LYS A 1 105 ? -1.374 7.531 -3.557 1.00 87.88 105 LYS A C 1
ATOM 791 O O . LYS A 1 105 ? -1.077 7.520 -2.365 1.00 87.88 105 LYS A O 1
ATOM 796 N N . LEU A 1 106 ? -0.991 6.591 -4.417 1.00 90.81 106 LEU A N 1
ATOM 797 C CA . LEU A 1 106 ? -0.101 5.488 -4.069 1.00 90.81 106 LEU A CA 1
ATOM 798 C C . LEU A 1 106 ? 1.330 5.993 -3.847 1.00 90.81 106 LEU A C 1
ATOM 800 O O . LEU A 1 106 ? 1.880 6.725 -4.677 1.00 90.81 106 LEU A O 1
ATOM 804 N N . THR A 1 107 ? 1.972 5.541 -2.773 1.00 91.06 107 THR A N 1
ATOM 805 C CA . THR A 1 107 ? 3.422 5.691 -2.604 1.00 91.06 107 THR A CA 1
ATOM 806 C C . THR A 1 107 ? 4.167 4.737 -3.545 1.00 91.06 107 THR A C 1
ATOM 808 O O . THR A 1 107 ? 3.603 3.717 -3.950 1.00 91.06 107 THR A O 1
ATOM 811 N N . PRO A 1 108 ? 5.440 5.005 -3.892 1.00 92.00 108 PRO A N 1
ATOM 812 C CA . PRO A 1 108 ? 6.201 4.141 -4.790 1.00 92.00 108 PRO A CA 1
ATOM 813 C C . PRO A 1 108 ? 6.188 2.675 -4.355 1.00 92.00 108 PRO A C 1
ATOM 815 O O . PRO A 1 108 ? 5.891 1.813 -5.168 1.00 92.00 108 PRO A O 1
ATOM 818 N N . VAL A 1 109 ? 6.383 2.378 -3.065 1.00 94.12 109 VAL A N 1
ATOM 819 C CA . VAL A 1 109 ? 6.328 0.989 -2.584 1.00 94.12 109 VAL A CA 1
ATOM 820 C C . VAL A 1 109 ? 4.957 0.350 -2.825 1.00 94.12 109 VAL A C 1
ATOM 822 O O . VAL A 1 109 ? 4.896 -0.798 -3.255 1.00 94.12 109 VAL A O 1
ATOM 825 N N . GLN A 1 110 ? 3.855 1.082 -2.648 1.00 94.81 110 GLN A N 1
ATOM 826 C CA . GLN A 1 110 ? 2.504 0.561 -2.879 1.00 94.81 110 GLN A CA 1
ATOM 827 C C . GLN A 1 110 ? 2.240 0.270 -4.363 1.00 94.81 110 GLN A C 1
ATOM 829 O O . GLN A 1 110 ? 1.680 -0.784 -4.667 1.00 94.81 110 GLN A O 1
ATOM 834 N N . LYS A 1 111 ? 2.695 1.151 -5.273 1.00 94.62 111 LYS A N 1
ATOM 835 C CA . LYS A 1 111 ? 2.532 1.004 -6.735 1.00 94.62 111 LYS A CA 1
ATOM 836 C C . LYS A 1 111 ? 3.033 -0.352 -7.247 1.00 94.62 111 LYS A C 1
ATOM 838 O O . LYS A 1 111 ? 2.404 -0.953 -8.111 1.00 94.62 111 LYS A O 1
ATOM 843 N N . TYR A 1 112 ? 4.143 -0.846 -6.699 1.00 95.69 112 TYR A N 1
ATOM 844 C CA . TYR A 1 112 ? 4.723 -2.135 -7.088 1.00 95.69 112 TYR A CA 1
ATOM 845 C C . TYR A 1 112 ? 4.259 -3.291 -6.192 1.00 95.69 112 TYR A C 1
ATOM 847 O O . TYR A 1 112 ? 4.048 -4.397 -6.678 1.00 95.69 112 TYR A O 1
ATOM 855 N N . SER A 1 113 ? 4.068 -3.058 -4.890 1.00 96.75 113 SER A N 1
ATOM 856 C CA . SER A 1 113 ? 3.763 -4.139 -3.940 1.00 96.75 113 SER A CA 1
ATOM 857 C C . SER A 1 113 ? 2.369 -4.727 -4.131 1.00 96.75 113 SER A C 1
ATOM 859 O O . SER A 1 113 ? 2.208 -5.943 -4.059 1.00 96.75 113 SER A O 1
ATOM 861 N N . ILE A 1 114 ? 1.364 -3.882 -4.379 1.00 96.94 114 ILE A N 1
ATOM 862 C CA . ILE A 1 114 ? -0.032 -4.317 -4.518 1.00 96.94 114 ILE A CA 1
ATOM 863 C C . ILE A 1 114 ? -0.193 -5.367 -5.633 1.00 96.94 114 ILE A C 1
ATOM 865 O O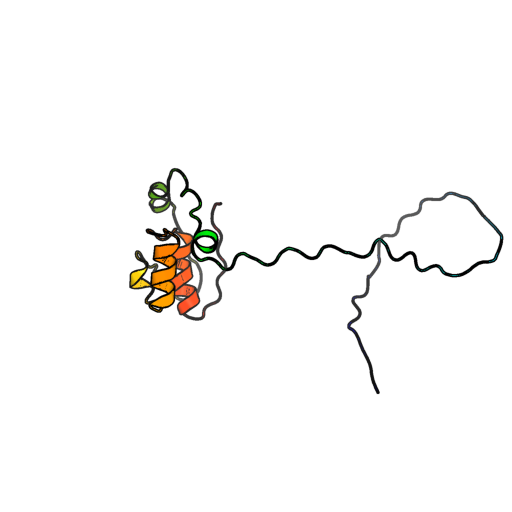 . ILE A 1 114 ? -0.651 -6.467 -5.316 1.00 96.94 114 ILE A O 1
ATOM 869 N N . PRO A 1 115 ? 0.225 -5.116 -6.891 1.00 96.56 115 PRO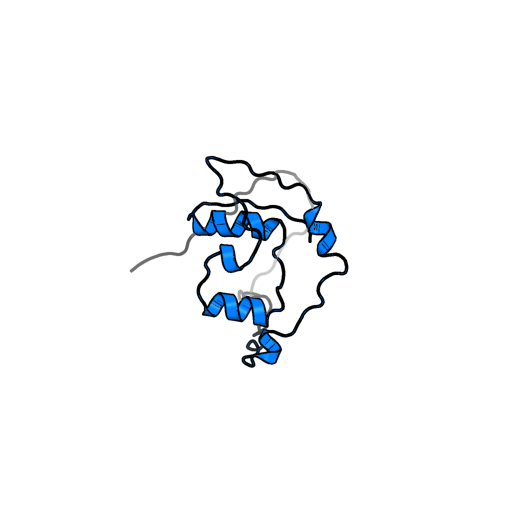 A N 1
ATOM 870 C CA . PRO A 1 115 ? 0.062 -6.103 -7.958 1.00 96.56 115 PRO A CA 1
ATOM 871 C C . PRO A 1 115 ? 0.907 -7.372 -7.742 1.00 96.56 115 PRO A C 1
ATOM 873 O O . PRO A 1 115 ? 0.479 -8.460 -8.126 1.00 96.56 115 PRO A O 1
ATOM 876 N N . ILE A 1 116 ? 2.069 -7.282 -7.078 1.00 96.69 116 ILE A N 1
ATOM 877 C CA . ILE A 1 116 ? 2.886 -8.459 -6.725 1.00 96.69 116 ILE A CA 1
ATOM 878 C C . ILE A 1 116 ? 2.142 -9.360 -5.728 1.00 96.69 116 ILE A C 1
ATOM 880 O O . ILE A 1 116 ? 2.026 -10.566 -5.956 1.00 96.69 116 ILE A O 1
ATOM 884 N N . ILE A 1 117 ? 1.600 -8.776 -4.654 1.00 96.69 117 ILE A N 1
ATOM 885 C CA . ILE A 1 117 ? 0.866 -9.512 -3.613 1.00 96.69 117 ILE A CA 1
ATOM 886 C C . ILE A 1 117 ? -0.432 -10.098 -4.180 1.00 96.69 117 ILE A C 1
ATOM 888 O O . ILE A 1 117 ? -0.767 -11.246 -3.894 1.00 96.69 117 ILE A O 1
ATOM 892 N N . GLN A 1 118 ? -1.148 -9.352 -5.025 1.00 95.25 118 GLN A N 1
ATOM 893 C CA . GLN A 1 118 ? -2.356 -9.852 -5.693 1.00 95.25 118 GLN A CA 1
ATOM 894 C C . GLN A 1 118 ? -2.073 -11.015 -6.647 1.00 95.25 118 GLN A C 1
ATOM 896 O O . GLN A 1 118 ? -2.909 -11.905 -6.785 1.00 95.25 118 GLN A O 1
ATOM 901 N N . GLY A 1 119 ? -0.882 -11.048 -7.248 1.00 93.94 119 GLY A N 1
ATOM 902 C CA . GLY A 1 119 ? -0.388 -12.192 -8.012 1.00 93.94 119 GLY A CA 1
ATOM 903 C C . GLY A 1 119 ? -0.039 -13.418 -7.159 1.00 93.94 119 GLY A C 1
ATOM 904 O O . GLY A 1 119 ? 0.431 -14.412 -7.708 1.00 93.94 119 GLY A O 1
ATOM 905 N N . GLY A 1 120 ? -0.226 -13.363 -5.834 1.00 95.12 120 GLY A N 1
ATOM 906 C CA . GLY A 1 120 ? 0.088 -14.455 -4.912 1.00 95.12 120 GLY A CA 1
ATOM 907 C C . GLY A 1 120 ? 1.588 -14.698 -4.748 1.00 95.12 120 GLY A C 1
ATOM 908 O O . GLY A 1 120 ? 1.992 -15.813 -4.422 1.00 95.12 120 GLY A O 1
ATOM 909 N N . ARG A 1 121 ? 2.417 -13.685 -5.023 1.00 96.38 121 ARG A N 1
ATOM 910 C CA . ARG A 1 121 ? 3.873 -13.791 -4.954 1.00 96.38 121 ARG A CA 1
ATOM 911 C C . ARG A 1 121 ? 4.420 -13.275 -3.632 1.00 96.38 121 ARG A C 1
ATOM 913 O O . ARG A 1 121 ? 3.950 -12.272 -3.099 1.00 96.38 121 ARG A O 1
ATOM 920 N N . ASP A 1 122 ? 5.499 -13.905 -3.185 1.00 96.56 122 ASP A N 1
ATOM 921 C CA . ASP A 1 122 ? 6.305 -13.390 -2.086 1.00 96.56 122 ASP A CA 1
ATOM 922 C C . ASP A 1 122 ? 7.005 -12.085 -2.490 1.00 96.56 122 ASP A C 1
ATOM 924 O O . ASP A 1 122 ? 7.446 -11.909 -3.634 1.00 96.56 122 ASP A O 1
ATOM 928 N N . LEU A 1 123 ? 7.120 -11.170 -1.527 1.00 96.31 123 LEU A N 1
ATOM 929 C CA . LEU A 1 123 ? 7.681 -9.838 -1.713 1.00 96.31 123 LEU A CA 1
ATOM 930 C C . LEU A 1 123 ? 8.640 -9.486 -0.572 1.00 96.31 123 LEU A C 1
ATOM 932 O O . LEU A 1 123 ? 8.283 -9.555 0.601 1.00 96.31 123 LEU A O 1
ATOM 936 N N . MET A 1 124 ? 9.831 -9.017 -0.939 1.00 96.94 124 MET A N 1
ATOM 937 C CA . MET A 1 124 ? 10.718 -8.254 -0.065 1.00 96.94 124 MET A CA 1
ATOM 938 C C . MET A 1 124 ? 10.736 -6.810 -0.571 1.00 96.94 124 MET A C 1
ATOM 940 O O . MET A 1 124 ? 11.065 -6.574 -1.732 1.00 96.94 124 MET A O 1
ATOM 944 N N . ALA A 1 125 ? 10.366 -5.854 0.280 1.00 95.31 125 ALA A N 1
ATOM 945 C CA . ALA A 1 125 ? 10.294 -4.441 -0.076 1.00 95.31 125 ALA A CA 1
ATOM 946 C C . ALA A 1 125 ? 11.036 -3.578 0.950 1.00 95.31 125 ALA A C 1
ATOM 948 O O . ALA A 1 125 ? 10.898 -3.779 2.156 1.00 95.31 125 ALA A O 1
ATOM 949 N N . CYS A 1 126 ? 11.780 -2.588 0.456 1.00 94.19 126 CYS A N 1
ATOM 950 C CA . CYS A 1 126 ? 12.468 -1.580 1.258 1.00 94.19 126 CYS A CA 1
ATOM 951 C C . CYS A 1 126 ? 12.014 -0.188 0.803 1.00 94.19 126 CYS A C 1
ATOM 953 O O . CYS A 1 126 ? 11.975 0.087 -0.395 1.00 94.19 126 CYS A O 1
ATOM 955 N N . ALA A 1 127 ? 11.673 0.690 1.748 1.00 90.19 127 ALA A N 1
ATOM 956 C CA . ALA A 1 127 ? 11.208 2.050 1.476 1.00 90.19 127 ALA A CA 1
ATOM 957 C C . ALA A 1 127 ? 11.657 3.019 2.583 1.00 90.19 127 ALA A C 1
ATOM 959 O O . ALA A 1 127 ? 11.970 2.593 3.694 1.00 90.19 127 ALA A O 1
ATOM 960 N N . GLN A 1 128 ? 11.690 4.318 2.275 1.00 87.56 128 GLN A N 1
ATOM 961 C CA . GLN A 1 128 ? 11.999 5.377 3.241 1.00 87.56 128 GLN A CA 1
ATOM 962 C C . GLN A 1 128 ? 10.783 5.685 4.133 1.00 87.56 128 GLN A C 1
ATOM 964 O O . GLN A 1 128 ? 9.657 5.699 3.635 1.00 87.56 128 GLN A O 1
ATOM 969 N N . THR A 1 129 ? 11.029 5.944 5.424 1.00 80.12 129 THR A N 1
ATOM 970 C CA . THR A 1 129 ? 10.029 6.384 6.419 1.00 80.12 129 THR A CA 1
ATOM 971 C C . THR A 1 129 ? 9.741 7.873 6.345 1.00 80.12 129 THR A C 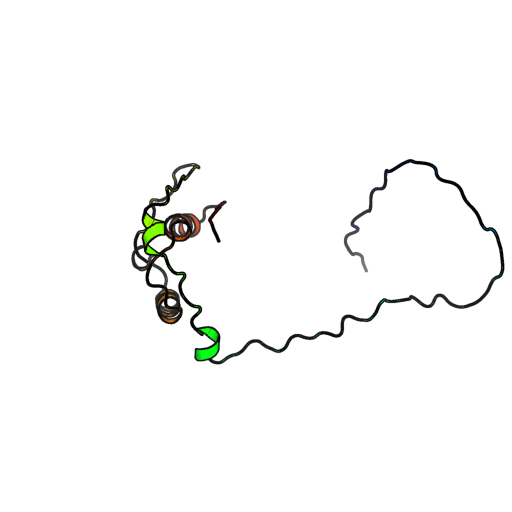1
ATOM 973 O O . THR A 1 129 ? 10.732 8.633 6.216 1.00 80.12 129 THR A O 1
#

Foldseek 3Di:
DDDDDDDDDDDDDDDDDDDDDDDDDDDDDDDPPPPDDPPPDDDDDDDPDLCSVLVADDDDPPQPCQVVDDDDDDDPPFDAFDWFPVVLVDDPVVVVVCVSNVPGTDGPQRRRVSVCVVVVHDDDDDDDD

pLDDT: mean 75.16, std 23.49, range [28.44, 97.0]